Protein AF-A0A835I630-F1 (afdb_monomer)

Organism: NCBI:txid261450

InterPro domains:
  IPR025558 Domain of unknown function DUF4283 [PF14111] (4-43)
  IPR040256 Uncharacterized protein At4g02000-like [PTHR31286] (5-84)

Foldseek 3Di:
DDDPPPDDDDDDPDPVVVVCVQVVAWDDDPNDTDGDDDDDPCVVVCVVPCPDGDGDDDDDPDDPVLPDPVSVCVVVVVVPDDDPPPDD

pLDDT: mean 77.5, std 13.87, range [31.89, 94.44]

Solvent-accessible surface area (backbone atoms only — not comparable to full-atom values): 6160 Å² total; per-residue (Å²): 124,70,74,65,95,86,48,81,69,83,85,69,95,45,70,67,62,46,49,53,52,54,71,66,45,73,43,77,53,97,94,39,83,40,82,62,70,86,88,55,92,62,50,76,74,44,66,90,65,73,85,76,76,95,75,88,80,84,86,76,91,71,59,78,86,39,79,40,76,66,38,45,49,54,54,38,52,75,77,44,84,67,76,80,79,74,81,128

Mean predicted aligned error: 9.95 Å

Secondary structure (DSSP, 8-state):
---BTTB-----SSHHHHHHHHHT-SEEETTEEE------TTHHHHGGG-----------S--GGG-SHHHHHHHHHHHS-PPP----

Structure (mmCIF, N/CA/C/O backbone):
data_AF-A0A835I630-F1
#
_entry.id   AF-A0A835I630-F1
#
loop_
_atom_site.group_PDB
_atom_site.id
_atom_site.type_symbol
_atom_site.label_atom_id
_atom_site.label_alt_id
_atom_site.label_comp_id
_atom_site.label_asym_id
_atom_site.label_entity_id
_atom_site.label_seq_id
_atom_site.pdbx_PDB_ins_code
_atom_site.Cartn_x
_atom_site.Cartn_y
_atom_site.Cartn_z
_atom_site.occupancy
_atom_site.B_iso_or_equiv
_atom_site.auth_seq_id
_atom_site.auth_comp_id
_atom_site.auth_asym_id
_atom_site.auth_atom_id
_atom_site.pdbx_PDB_model_num
ATOM 1 N N . MET A 1 1 ? 11.651 -1.154 -21.204 1.00 44.19 1 MET A N 1
ATOM 2 C CA . MET A 1 1 ? 11.424 -2.052 -20.055 1.00 44.19 1 MET A CA 1
ATOM 3 C C . MET A 1 1 ? 12.644 -2.942 -19.959 1.00 44.19 1 MET A C 1
ATOM 5 O O . MET A 1 1 ? 12.919 -3.646 -20.918 1.00 44.19 1 MET A O 1
ATOM 9 N N . ILE A 1 2 ? 13.423 -2.835 -18.886 1.00 46.12 2 ILE A N 1
ATOM 10 C CA . ILE A 1 2 ? 14.486 -3.802 -18.593 1.00 46.12 2 ILE A CA 1
ATOM 11 C C . ILE A 1 2 ? 13.848 -4.771 -17.606 1.00 46.12 2 ILE A C 1
ATOM 13 O O . ILE A 1 2 ? 13.403 -4.336 -16.546 1.00 46.12 2 ILE A O 1
ATOM 17 N N . ALA A 1 3 ? 13.685 -6.027 -18.013 1.00 49.41 3 ALA A N 1
ATOM 18 C CA . ALA A 1 3 ? 13.066 -7.056 -17.193 1.00 49.41 3 ALA A CA 1
ATOM 19 C C . ALA A 1 3 ? 14.173 -7.923 -16.593 1.00 49.41 3 ALA A C 1
ATOM 21 O O . ALA A 1 3 ? 14.774 -8.731 -17.297 1.00 49.41 3 ALA A O 1
ATOM 22 N N . ASP A 1 4 ? 14.425 -7.762 -15.297 1.00 58.28 4 ASP A N 1
ATOM 23 C CA . ASP A 1 4 ? 15.132 -8.768 -14.511 1.00 58.28 4 ASP A CA 1
ATOM 24 C C . ASP A 1 4 ? 14.058 -9.666 -13.893 1.00 58.28 4 ASP A C 1
ATOM 26 O O . ASP A 1 4 ? 13.512 -9.329 -12.851 1.00 58.28 4 ASP A O 1
ATOM 30 N N . SER A 1 5 ? 13.664 -10.708 -14.640 1.00 63.00 5 SER A N 1
ATOM 31 C CA . SER A 1 5 ? 12.706 -11.817 -14.386 1.00 63.00 5 SER A CA 1
ATOM 32 C C . SER A 1 5 ? 11.367 -11.575 -13.644 1.00 63.00 5 SER A C 1
ATOM 34 O O . SER A 1 5 ? 10.380 -12.216 -13.994 1.00 63.00 5 SER A O 1
ATOM 36 N N . GLU A 1 6 ? 11.274 -10.671 -12.670 1.00 66.38 6 GLU A N 1
ATOM 37 C CA . GLU A 1 6 ? 10.106 -10.418 -11.815 1.00 66.38 6 GLU A CA 1
ATOM 38 C C . GLU A 1 6 ? 9.954 -8.946 -11.385 1.00 66.38 6 GLU A C 1
ATOM 40 O O . GLU A 1 6 ? 8.970 -8.603 -10.728 1.00 66.38 6 GLU A O 1
ATOM 45 N N . LEU A 1 7 ? 10.889 -8.059 -11.753 1.00 70.75 7 LEU A N 1
ATOM 46 C CA . LEU A 1 7 ? 10.823 -6.636 -11.420 1.00 70.75 7 LEU A CA 1
ATOM 47 C C . LEU A 1 7 ? 10.681 -5.775 -12.677 1.00 70.75 7 LEU A C 1
ATOM 49 O O . LEU A 1 7 ? 11.405 -5.938 -13.660 1.00 70.75 7 LEU A O 1
ATOM 53 N N . PHE A 1 8 ? 9.732 -4.842 -12.629 1.00 76.81 8 PHE A N 1
ATOM 54 C CA . PHE A 1 8 ? 9.410 -3.951 -13.737 1.00 76.81 8 PHE A CA 1
ATOM 55 C C . PHE A 1 8 ? 9.582 -2.503 -13.303 1.00 76.81 8 PHE A C 1
ATOM 57 O O . PHE A 1 8 ? 9.050 -2.072 -12.280 1.00 76.81 8 PHE A O 1
ATOM 64 N N . TYR A 1 9 ? 10.307 -1.743 -14.117 1.00 80.50 9 TYR A N 1
ATOM 65 C CA . TYR A 1 9 ? 10.505 -0.317 -13.914 1.00 80.50 9 TYR A CA 1
ATOM 66 C C . TYR A 1 9 ? 9.617 0.478 -14.868 1.00 80.50 9 TYR A C 1
ATOM 68 O O . TYR A 1 9 ? 9.676 0.296 -16.088 1.00 80.50 9 TYR A O 1
ATOM 76 N N . PHE A 1 10 ? 8.836 1.397 -14.302 1.00 81.12 10 PHE A N 1
ATOM 77 C CA . PHE A 1 10 ? 7.997 2.335 -15.039 1.00 81.12 10 PHE A CA 1
ATOM 78 C C . PHE A 1 10 ? 8.539 3.749 -14.853 1.00 81.12 10 PHE A C 1
ATOM 80 O O . PHE A 1 10 ? 8.839 4.168 -13.734 1.00 81.12 10 PHE A O 1
ATOM 87 N N . LYS A 1 11 ? 8.660 4.489 -15.955 1.00 85.75 11 LYS A N 1
ATOM 88 C CA . LYS A 1 11 ? 9.006 5.909 -15.938 1.00 85.75 11 LYS A CA 1
ATOM 89 C C . LYS A 1 11 ? 7.770 6.700 -16.333 1.00 85.75 11 LYS A C 1
ATOM 91 O O . LYS A 1 11 ? 7.238 6.498 -17.420 1.00 85.75 11 LYS A O 1
ATOM 96 N N . PHE A 1 12 ? 7.343 7.594 -15.454 1.00 87.12 12 PHE A N 1
ATOM 97 C CA . PHE A 1 12 ? 6.240 8.507 -15.717 1.00 87.12 12 PHE A CA 1
ATOM 98 C C . PHE A 1 12 ? 6.778 9.803 -16.327 1.00 87.12 12 PHE A C 1
ATOM 100 O O . PHE A 1 12 ?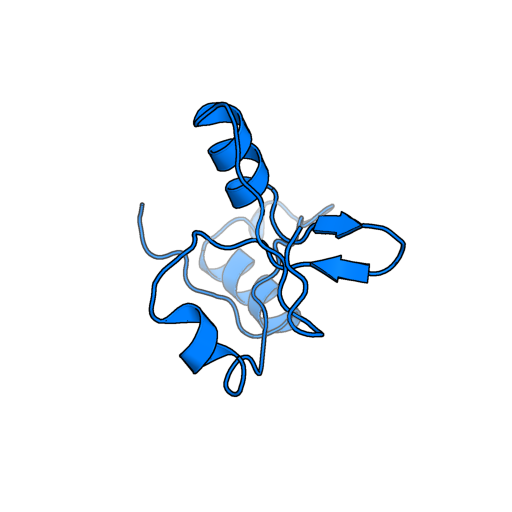 7.851 10.270 -15.941 1.00 87.12 12 PHE A O 1
ATOM 107 N N . GLY A 1 13 ? 6.050 10.356 -17.298 1.00 91.00 13 GLY A N 1
ATOM 108 C CA . GLY A 1 13 ? 6.347 11.673 -17.872 1.00 91.00 13 GLY A CA 1
ATOM 109 C C . GLY A 1 13 ? 5.823 12.832 -17.020 1.00 91.00 13 GLY A C 1
ATOM 110 O O . GLY A 1 13 ? 6.321 13.945 -17.145 1.00 91.00 13 GLY A O 1
ATOM 111 N N . ASN A 1 14 ? 4.853 12.554 -16.146 1.00 94.44 14 ASN A N 1
ATOM 112 C CA . ASN A 1 14 ? 4.187 13.509 -15.270 1.00 94.44 14 ASN A CA 1
ATOM 113 C C . ASN A 1 14 ? 4.152 12.972 -13.828 1.00 94.44 14 ASN A C 1
ATOM 115 O O . ASN A 1 14 ? 3.975 11.771 -13.605 1.00 94.44 14 ASN A O 1
ATOM 119 N N . GLU A 1 15 ? 4.320 13.860 -12.851 1.00 91.06 15 GLU A N 1
ATOM 120 C CA . GLU A 1 15 ? 4.256 13.517 -11.430 1.00 91.06 15 GLU A CA 1
ATOM 121 C C . GLU A 1 15 ? 2.829 13.192 -10.977 1.00 91.06 15 GLU A C 1
ATOM 123 O O . GLU A 1 15 ? 2.642 12.263 -10.191 1.00 91.06 15 GLU A O 1
ATOM 128 N N . GLU A 1 16 ? 1.823 13.869 -11.535 1.00 92.94 16 GLU A N 1
ATOM 129 C CA . GLU A 1 16 ? 0.421 13.617 -11.190 1.00 92.94 16 GLU A CA 1
ATOM 130 C C . GLU A 1 16 ? 0.008 12.188 -11.572 1.00 92.94 16 GLU A C 1
ATOM 132 O O . GLU A 1 16 ? -0.561 11.455 -10.765 1.00 92.94 16 GLU A O 1
ATOM 137 N N . ASP A 1 17 ? 0.397 11.737 -12.768 1.00 89.88 17 ASP A N 1
ATOM 138 C CA . ASP A 1 17 ? 0.122 10.379 -13.248 1.00 89.88 17 ASP A CA 1
ATOM 139 C C . ASP A 1 17 ? 0.801 9.327 -12.360 1.00 89.88 17 ASP A C 1
ATOM 141 O O . ASP A 1 17 ? 0.212 8.294 -12.032 1.00 89.88 17 ASP A O 1
ATOM 145 N N . LYS A 1 18 ? 2.043 9.599 -11.929 1.00 88.94 18 LYS A N 1
ATOM 146 C CA . LYS A 1 18 ? 2.764 8.745 -10.977 1.00 88.94 18 LYS A CA 1
ATOM 147 C C . LYS A 1 18 ? 2.000 8.661 -9.655 1.00 88.94 18 LYS A C 1
ATOM 149 O O . LYS A 1 18 ? 1.857 7.565 -9.114 1.00 88.94 18 LYS A O 1
ATOM 154 N N . ARG A 1 19 ? 1.531 9.798 -9.133 1.00 88.88 19 ARG A N 1
ATOM 155 C CA . ARG A 1 19 ? 0.792 9.880 -7.868 1.00 88.88 19 ARG A CA 1
ATOM 156 C C . ARG A 1 19 ? -0.499 9.070 -7.935 1.00 88.88 19 ARG A C 1
ATOM 158 O O . ARG A 1 19 ? -0.716 8.218 -7.080 1.00 88.88 19 ARG A O 1
ATOM 165 N N . VAL A 1 20 ? -1.280 9.244 -9.000 1.00 88.19 20 VAL A N 1
ATOM 166 C CA . VAL A 1 20 ? -2.524 8.495 -9.222 1.00 88.19 20 VAL A CA 1
ATOM 167 C C . VAL A 1 20 ? -2.274 6.988 -9.211 1.00 88.19 20 VAL A C 1
ATOM 169 O O . VAL A 1 20 ? -2.984 6.258 -8.521 1.00 88.19 20 VAL A O 1
ATOM 172 N N . VAL A 1 21 ? -1.253 6.496 -9.919 1.00 85.88 21 VAL A N 1
ATOM 173 C CA . VAL A 1 21 ? -0.961 5.051 -9.947 1.00 85.88 21 VAL A CA 1
ATOM 174 C C . VAL A 1 21 ? -0.475 4.537 -8.588 1.00 85.88 21 VAL A C 1
ATOM 176 O O . VAL A 1 21 ? -0.870 3.443 -8.189 1.00 85.88 21 VAL A O 1
ATOM 179 N N . LEU A 1 22 ? 0.336 5.308 -7.856 1.00 85.06 22 LEU A N 1
ATOM 180 C CA . LEU A 1 22 ? 0.788 4.930 -6.510 1.00 85.06 22 LEU A CA 1
ATOM 181 C C . LEU A 1 22 ? -0.365 4.874 -5.495 1.00 85.06 22 LEU A C 1
ATOM 183 O O . LEU A 1 22 ? -0.366 4.009 -4.622 1.00 85.06 22 LEU A O 1
ATOM 187 N N . GLU A 1 23 ? -1.353 5.760 -5.618 1.00 83.62 23 GLU A N 1
ATOM 188 C CA . GLU A 1 23 ? -2.523 5.818 -4.731 1.00 83.62 23 GLU A CA 1
ATOM 189 C C . GLU A 1 23 ? -3.621 4.809 -5.112 1.00 83.62 23 GLU A C 1
ATOM 191 O O . GLU A 1 23 ? -4.436 4.433 -4.272 1.00 83.62 23 GLU A O 1
ATOM 196 N N . SER A 1 24 ? -3.627 4.315 -6.354 1.00 80.50 24 SER A N 1
ATOM 197 C CA . SER A 1 24 ? -4.660 3.399 -6.868 1.00 80.50 24 SER A CA 1
ATOM 198 C C . SER A 1 24 ? -4.589 1.974 -6.294 1.00 80.50 24 SER A C 1
ATOM 200 O O . SER A 1 24 ? -5.501 1.177 -6.517 1.00 80.50 24 SER A O 1
ATOM 202 N N . GLY A 1 25 ? -3.537 1.637 -5.539 1.00 75.06 25 GLY A N 1
ATOM 203 C CA . GLY A 1 25 ? -3.362 0.315 -4.938 1.00 75.06 25 GLY A CA 1
ATOM 204 C C . GLY A 1 25 ? -2.839 -0.746 -5.921 1.00 75.06 25 GLY A C 1
ATOM 205 O O . GLY A 1 25 ? -2.141 -0.412 -6.878 1.00 75.06 25 GLY A O 1
ATOM 206 N N . PRO A 1 26 ? -3.113 -2.043 -5.680 1.00 78.12 26 PRO A N 1
ATOM 207 C CA . PRO A 1 26 ? -2.646 -3.118 -6.552 1.00 78.12 26 PRO A CA 1
ATOM 208 C C . PRO A 1 26 ? -3.218 -2.992 -7.968 1.00 78.12 26 PRO A C 1
ATOM 210 O O . PRO A 1 26 ? -4.428 -2.859 -8.151 1.00 78.12 26 PRO A O 1
ATOM 213 N N . VAL A 1 27 ? -2.354 -3.077 -8.977 1.00 81.38 27 VAL A N 1
ATOM 214 C CA . VAL A 1 27 ? -2.738 -2.921 -10.382 1.00 81.38 27 VAL A CA 1
ATOM 215 C C . VAL A 1 27 ? -2.759 -4.278 -11.067 1.00 81.38 27 VAL A C 1
ATOM 217 O O . VAL A 1 27 ? -1.773 -5.011 -11.045 1.00 81.38 27 VAL A O 1
ATOM 220 N N . PHE A 1 28 ? -3.867 -4.613 -11.723 1.00 81.69 28 PHE A N 1
ATOM 221 C CA . PHE A 1 28 ? -3.959 -5.821 -12.538 1.00 81.69 28 PHE A CA 1
ATOM 222 C C . PHE A 1 28 ? -3.563 -5.512 -13.982 1.00 81.69 28 PHE A C 1
ATOM 224 O O . PHE A 1 28 ? -4.214 -4.717 -14.655 1.00 81.69 28 PHE A O 1
ATOM 231 N N . MET A 1 29 ? -2.510 -6.162 -14.477 1.00 80.19 29 MET A N 1
ATOM 232 C CA . MET A 1 29 ? -2.074 -6.067 -15.873 1.00 80.19 29 MET A CA 1
ATOM 233 C C . MET A 1 29 ? -1.840 -7.471 -16.429 1.00 80.19 29 MET A C 1
ATOM 235 O O . MET A 1 29 ? -1.201 -8.299 -15.786 1.00 80.19 29 MET A O 1
ATOM 239 N N . ALA A 1 30 ? -2.369 -7.763 -17.620 1.00 82.94 30 ALA A N 1
ATOM 240 C CA . ALA A 1 30 ? -2.204 -9.064 -18.287 1.00 82.94 30 ALA A CA 1
ATOM 241 C C . ALA A 1 30 ? -2.536 -10.287 -17.393 1.00 82.94 30 ALA A C 1
ATOM 243 O O . ALA A 1 30 ? -1.840 -11.300 -17.419 1.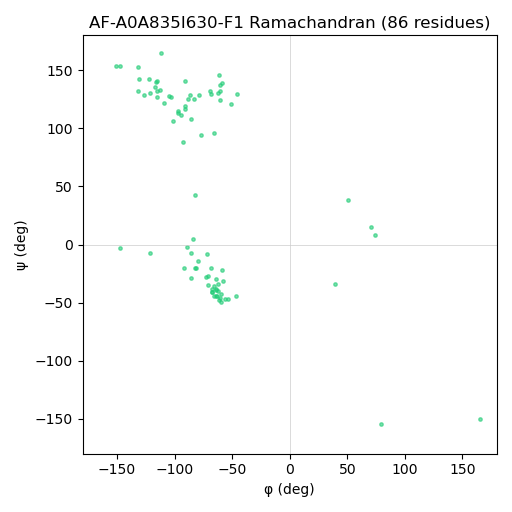00 82.94 30 ALA A O 1
ATOM 244 N N . GLY A 1 31 ? -3.579 -10.181 -16.559 1.00 82.50 31 GLY A N 1
ATOM 245 C CA . GLY A 1 31 ? -3.996 -11.251 -15.643 1.00 82.50 31 GLY A CA 1
ATOM 246 C C . GLY A 1 31 ? -3.087 -11.450 -14.423 1.00 82.50 31 GLY A C 1
ATOM 247 O O . GLY A 1 31 ? -3.267 -12.413 -13.683 1.00 82.50 31 GLY A O 1
ATOM 248 N N . ARG A 1 32 ? -2.120 -10.554 -14.192 1.00 79.19 32 ARG A N 1
ATOM 249 C CA . ARG A 1 32 ? -1.213 -10.577 -13.039 1.00 79.19 32 ARG A CA 1
ATOM 250 C C . ARG A 1 32 ? -1.427 -9.339 -12.171 1.00 79.19 32 ARG A C 1
ATOM 252 O O . ARG A 1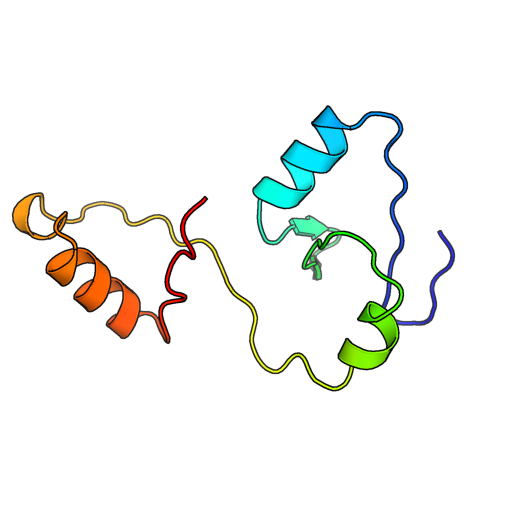 32 ? -1.625 -8.244 -12.690 1.00 79.19 32 ARG A O 1
ATOM 259 N N . CYS A 1 33 ? -1.401 -9.524 -10.853 1.00 78.19 33 CYS A N 1
ATOM 260 C CA . CYS A 1 33 ? -1.469 -8.434 -9.884 1.00 78.19 33 CYS A CA 1
ATOM 261 C C . CYS A 1 33 ? -0.061 -7.888 -9.628 1.00 78.19 33 CYS A C 1
ATOM 263 O O . CYS A 1 33 ? 0.852 -8.653 -9.317 1.00 78.19 33 CYS A O 1
ATOM 265 N N . PHE A 1 34 ? 0.104 -6.576 -9.749 1.00 79.31 34 PHE A N 1
ATOM 266 C CA . PHE A 1 34 ? 1.346 -5.859 -9.510 1.00 79.31 34 PHE A CA 1
ATOM 267 C C . PHE A 1 34 ? 1.171 -4.898 -8.344 1.00 79.31 34 PHE A C 1
ATOM 269 O O . PHE A 1 34 ? 0.199 -4.146 -8.268 1.00 79.31 34 PHE A O 1
ATOM 276 N N . ILE A 1 35 ? 2.156 -4.884 -7.454 1.00 76.69 35 ILE A N 1
ATOM 277 C CA . ILE A 1 35 ? 2.243 -3.900 -6.380 1.00 76.69 35 ILE A CA 1
ATOM 278 C C . ILE A 1 35 ? 3.142 -2.790 -6.891 1.00 76.69 35 ILE A C 1
ATOM 280 O O . ILE A 1 35 ? 4.338 -3.000 -7.099 1.00 76.69 35 ILE A O 1
ATOM 284 N N . VAL A 1 36 ? 2.564 -1.618 -7.122 1.00 81.88 36 VAL A N 1
ATOM 285 C CA . VAL A 1 36 ? 3.334 -0.453 -7.550 1.00 81.88 36 VAL A CA 1
ATOM 286 C C . VAL A 1 36 ? 3.825 0.276 -6.308 1.00 81.88 36 VAL A C 1
ATOM 288 O O . VAL A 1 36 ? 3.043 0.639 -5.435 1.00 81.88 36 VAL A O 1
ATOM 291 N N . THR A 1 37 ? 5.132 0.499 -6.223 1.00 79.12 37 THR A N 1
ATOM 292 C CA . THR A 1 37 ? 5.755 1.254 -5.130 1.00 79.12 37 THR A CA 1
ATOM 293 C C . THR A 1 37 ? 6.708 2.292 -5.695 1.00 79.12 37 THR A C 1
ATOM 295 O O . THR A 1 37 ? 7.293 2.083 -6.761 1.00 79.12 37 THR A O 1
ATOM 298 N N . GLN A 1 38 ? 6.934 3.386 -4.967 1.00 83.31 38 GLN A N 1
ATOM 299 C CA . GLN A 1 38 ? 7.963 4.345 -5.350 1.00 83.31 38 GLN A CA 1
ATOM 300 C C . GLN A 1 38 ? 9.341 3.676 -5.361 1.00 83.31 38 GLN A C 1
ATOM 302 O O . GLN A 1 38 ? 9.726 2.987 -4.416 1.00 83.31 38 GLN A O 1
ATOM 307 N N . TRP A 1 39 ? 10.084 3.891 -6.446 1.00 81.50 39 TRP A N 1
ATOM 308 C CA . TRP A 1 39 ? 11.424 3.342 -6.588 1.00 81.50 39 TRP A CA 1
ATOM 309 C C . TRP A 1 39 ? 12.363 3.853 -5.485 1.00 81.50 39 TRP A C 1
ATOM 311 O O . TRP A 1 39 ? 12.370 5.041 -5.161 1.00 81.50 39 TRP A O 1
ATOM 321 N N . SER A 1 40 ? 13.179 2.952 -4.939 1.00 76.44 40 SER A N 1
ATOM 322 C CA . SER A 1 40 ? 14.284 3.264 -4.032 1.00 76.44 40 SER A CA 1
ATOM 323 C C . SER A 1 40 ? 15.413 2.254 -4.236 1.00 76.44 40 SER A C 1
ATOM 325 O O . SER A 1 40 ? 15.159 1.110 -4.608 1.00 76.44 40 SER A O 1
ATOM 327 N N . GLN A 1 41 ? 16.656 2.635 -3.933 1.00 76.00 41 GLN A N 1
ATOM 328 C CA . GLN A 1 41 ? 17.821 1.741 -4.057 1.00 76.00 41 GLN A CA 1
ATOM 329 C C . GLN A 1 41 ? 17.701 0.458 -3.209 1.00 76.00 41 GLN A C 1
ATOM 331 O O . GLN A 1 41 ? 18.330 -0.550 -3.506 1.00 76.00 41 GLN A O 1
ATOM 336 N N . ASN A 1 42 ? 16.861 0.464 -2.169 1.00 69.62 42 ASN A N 1
ATOM 337 C CA . ASN A 1 42 ? 16.669 -0.676 -1.271 1.00 69.62 42 ASN A CA 1
ATOM 338 C C . ASN A 1 42 ? 15.636 -1.703 -1.769 1.00 69.62 42 ASN A C 1
ATOM 340 O O . ASN A 1 42 ? 15.483 -2.750 -1.136 1.00 69.62 42 ASN A O 1
ATOM 344 N N . ILE A 1 43 ? 14.910 -1.428 -2.860 1.00 70.06 43 ILE A N 1
ATOM 345 C CA . ILE A 1 43 ? 13.835 -2.310 -3.348 1.00 70.06 43 ILE A CA 1
ATOM 346 C C . ILE A 1 43 ? 14.366 -3.674 -3.792 1.00 70.06 43 ILE A C 1
ATOM 348 O O . ILE A 1 43 ? 13.764 -4.691 -3.450 1.00 70.06 43 ILE A O 1
ATOM 352 N N . GLU A 1 44 ? 15.527 -3.718 -4.451 1.00 65.00 44 GLU A N 1
ATOM 353 C CA . GLU A 1 44 ? 16.131 -4.979 -4.903 1.00 65.00 44 GLU A CA 1
ATOM 354 C C . GLU A 1 44 ? 16.472 -5.897 -3.720 1.00 65.00 44 GLU A C 1
ATOM 356 O O . GLU A 1 44 ? 16.279 -7.109 -3.786 1.00 65.00 44 GLU A O 1
ATOM 361 N N . ARG A 1 45 ? 16.862 -5.313 -2.578 1.00 63.00 45 ARG A N 1
ATOM 362 C CA . ARG A 1 45 ? 17.144 -6.048 -1.336 1.00 63.00 45 ARG A CA 1
ATOM 363 C C . ARG A 1 45 ? 15.878 -6.567 -0.649 1.00 63.00 45 ARG A C 1
ATOM 365 O O . ARG A 1 45 ? 15.934 -7.576 0.048 1.00 63.00 45 ARG A O 1
ATOM 372 N N . ARG A 1 46 ? 14.739 -5.886 -0.833 1.00 61.81 46 ARG A N 1
ATOM 373 C CA . ARG A 1 46 ? 13.446 -6.278 -0.247 1.00 61.81 46 ARG A CA 1
ATOM 374 C C . ARG A 1 46 ? 12.746 -7.408 -1.008 1.00 61.81 46 ARG A C 1
ATOM 376 O O . ARG A 1 46 ? 11.849 -8.013 -0.420 1.00 61.81 46 ARG A O 1
ATOM 383 N N . ARG A 1 47 ? 13.161 -7.742 -2.241 1.00 61.50 47 ARG A N 1
ATOM 384 C CA . ARG A 1 47 ? 12.565 -8.806 -3.084 1.00 61.50 47 ARG A CA 1
ATOM 385 C C . ARG A 1 47 ? 12.332 -10.117 -2.325 1.00 61.50 47 ARG A C 1
ATOM 387 O O . ARG A 1 47 ? 11.243 -10.669 -2.380 1.00 61.50 47 ARG A O 1
ATOM 394 N N . ASN A 1 48 ? 13.308 -10.554 -1.531 1.00 56.72 48 ASN A N 1
ATOM 395 C CA . ASN A 1 48 ? 13.252 -11.836 -0.817 1.00 56.72 48 ASN A CA 1
ATOM 396 C C . ASN A 1 48 ? 12.484 -11.777 0.519 1.00 56.72 4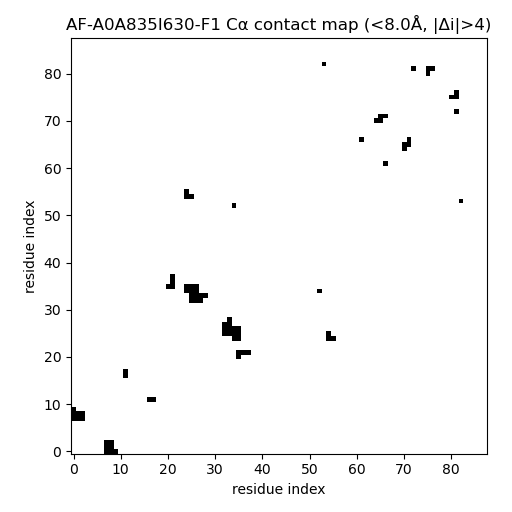8 ASN A C 1
ATOM 398 O O . ASN A 1 48 ? 12.483 -12.747 1.271 1.00 56.72 48 ASN A O 1
ATOM 402 N N . SER A 1 49 ? 11.873 -10.635 0.852 1.00 57.12 49 SER A N 1
ATOM 403 C CA . SER A 1 49 ? 11.285 -10.375 2.177 1.00 57.12 49 SER A CA 1
ATOM 404 C C . SER A 1 49 ? 9.790 -10.042 2.158 1.00 57.12 49 SER A C 1
ATOM 406 O O . SER A 1 49 ? 9.179 -9.953 3.223 1.00 57.12 49 SER A O 1
ATOM 408 N N . VAL A 1 50 ? 9.176 -9.868 0.980 1.00 62.22 50 VAL A N 1
ATOM 409 C CA . VAL A 1 50 ? 7.743 -9.545 0.882 1.00 62.22 50 VAL A CA 1
ATOM 410 C C . VAL A 1 50 ? 6.912 -10.809 1.117 1.00 62.22 50 VAL A C 1
ATOM 412 O O . VAL A 1 50 ? 6.660 -11.581 0.201 1.00 62.22 50 VAL A O 1
ATOM 415 N N . GLN A 1 51 ? 6.494 -11.024 2.366 1.00 66.88 51 GLN A N 1
ATOM 416 C C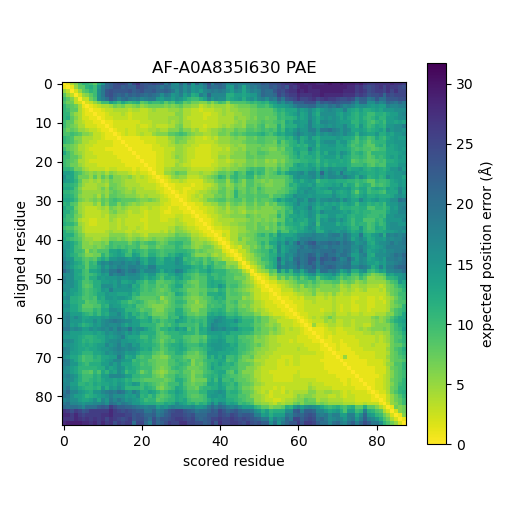A . GLN A 1 51 ? 5.645 -12.157 2.768 1.00 66.88 51 GLN A CA 1
ATOM 417 C C . GLN A 1 51 ? 4.142 -11.837 2.733 1.00 66.88 51 GLN A C 1
ATOM 419 O O . GLN A 1 51 ? 3.315 -12.743 2.693 1.00 66.88 51 GLN A O 1
ATOM 424 N N . ALA A 1 52 ? 3.781 -10.553 2.772 1.00 69.62 52 ALA A N 1
ATOM 425 C CA . ALA A 1 52 ? 2.402 -10.080 2.776 1.00 69.62 52 ALA A CA 1
ATOM 426 C C . ALA A 1 52 ? 2.310 -8.702 2.113 1.00 69.62 52 ALA A C 1
ATOM 428 O O . ALA A 1 52 ? 3.278 -7.938 2.104 1.00 69.62 52 ALA A O 1
ATOM 429 N N . VAL A 1 53 ? 1.134 -8.390 1.570 1.00 70.56 53 VAL A N 1
ATOM 430 C CA . VAL A 1 53 ? 0.881 -7.185 0.775 1.00 70.56 53 VAL A CA 1
ATOM 431 C C . VAL A 1 53 ? -0.313 -6.446 1.368 1.00 70.56 53 VAL A C 1
ATOM 433 O O . VAL A 1 53 ? -1.356 -7.073 1.564 1.00 70.56 53 VAL A O 1
ATOM 436 N N . PRO A 1 54 ? -0.204 -5.137 1.648 1.00 72.12 54 PRO A N 1
ATOM 437 C CA . PRO A 1 54 ? -1.357 -4.354 2.058 1.00 72.12 54 PRO A CA 1
ATOM 438 C C . PRO A 1 54 ? -2.321 -4.196 0.875 1.00 72.12 54 PRO A C 1
ATOM 440 O O . PRO A 1 54 ? -1.909 -3.848 -0.232 1.00 72.12 54 PRO A O 1
ATOM 443 N N . ILE A 1 55 ? -3.608 -4.443 1.108 1.00 77.31 55 ILE A N 1
ATOM 444 C CA . ILE A 1 55 ? -4.665 -4.248 0.111 1.00 77.31 55 ILE A CA 1
ATOM 445 C C . ILE A 1 55 ? -5.711 -3.272 0.641 1.00 77.31 55 ILE A C 1
ATOM 447 O O . ILE A 1 55 ? -6.056 -3.293 1.823 1.00 77.31 55 ILE A O 1
ATOM 451 N N . TRP A 1 56 ? -6.234 -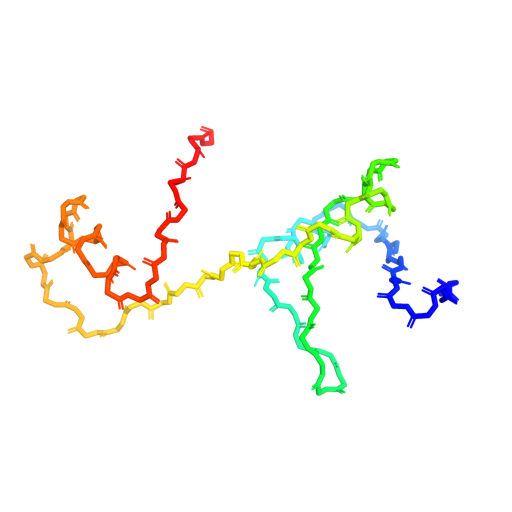2.429 -0.246 1.00 77.94 56 TRP A N 1
ATOM 452 C CA . TRP A 1 56 ? -7.368 -1.568 0.064 1.00 77.94 56 TRP A CA 1
ATOM 453 C C . TRP A 1 56 ? -8.657 -2.380 -0.004 1.00 77.94 56 TRP A C 1
ATOM 455 O O . TRP A 1 56 ? -8.927 -3.043 -1.005 1.00 77.94 56 TRP A O 1
ATOM 465 N N . VAL A 1 57 ? -9.470 -2.312 1.050 1.00 80.75 57 VAL A N 1
ATOM 466 C CA . VAL A 1 57 ? -10.776 -2.975 1.093 1.00 80.75 57 VAL A CA 1
ATOM 467 C C . VAL A 1 57 ? -11.871 -1.925 1.176 1.00 80.75 57 VAL A C 1
ATOM 469 O O . VAL A 1 57 ? -11.867 -1.072 2.061 1.00 80.75 57 VAL A O 1
ATOM 472 N N . LYS A 1 58 ? -12.842 -2.011 0.264 1.00 84.62 58 LYS A N 1
ATOM 473 C CA . LYS A 1 58 ? -14.047 -1.184 0.294 1.00 84.62 58 LYS A CA 1
ATOM 474 C C . LYS A 1 58 ? -15.180 -1.962 0.955 1.00 84.62 58 LYS A C 1
ATOM 476 O O . LYS A 1 58 ? -15.647 -2.965 0.422 1.00 84.62 58 LYS A O 1
ATOM 481 N N . LEU A 1 59 ? -15.615 -1.503 2.125 1.00 85.62 59 LEU A N 1
ATOM 482 C CA . LEU A 1 59 ? -16.728 -2.105 2.856 1.00 85.62 59 LEU A CA 1
ATOM 483 C C . LEU A 1 59 ? -18.059 -1.568 2.314 1.00 85.62 59 LEU A C 1
ATOM 485 O O . LEU A 1 59 ? -18.278 -0.359 2.262 1.00 85.62 59 LEU A O 1
ATOM 489 N N . HIS A 1 60 ? -18.951 -2.474 1.915 1.00 86.75 60 HIS A N 1
ATOM 490 C CA . HIS A 1 60 ? -20.291 -2.156 1.421 1.00 86.75 60 HIS A CA 1
ATOM 491 C C . HIS A 1 60 ? -21.352 -2.724 2.368 1.00 86.75 60 HIS A C 1
ATOM 493 O O . HIS A 1 60 ? -21.200 -3.831 2.877 1.00 86.75 60 HIS A O 1
ATOM 499 N N . GLY A 1 61 ? -22.436 -1.976 2.601 1.00 88.00 61 GLY A N 1
ATOM 500 C CA . GLY A 1 61 ? -23.556 -2.440 3.432 1.00 88.00 61 GLY A CA 1
ATOM 501 C C . GLY A 1 61 ? -23.253 -2.541 4.932 1.00 88.00 61 GLY A C 1
ATOM 502 O O . GLY A 1 61 ? -24.014 -3.161 5.672 1.00 88.00 61 GLY A O 1
ATOM 503 N N . THR A 1 62 ? -22.159 -1.941 5.406 1.00 88.19 62 THR A N 1
ATOM 504 C CA . THR A 1 62 ? -21.841 -1.862 6.834 1.00 88.19 62 THR A CA 1
ATOM 505 C C . THR A 1 62 ? -22.821 -0.945 7.552 1.00 88.19 62 THR A C 1
ATOM 507 O O . THR A 1 62 ? -23.064 0.191 7.130 1.00 88.19 62 THR A O 1
ATOM 510 N N . ARG A 1 63 ? -23.389 -1.442 8.657 1.00 89.62 63 ARG A N 1
ATOM 511 C CA . ARG A 1 63 ? -24.317 -0.659 9.478 1.00 89.62 63 ARG A CA 1
ATOM 512 C C . ARG A 1 63 ? -23.619 0.584 10.033 1.00 89.62 63 ARG A C 1
ATOM 514 O O . ARG A 1 63 ? -22.428 0.530 10.340 1.00 89.62 63 ARG A O 1
ATOM 521 N N . LYS A 1 64 ? -24.356 1.691 10.165 1.00 87.00 64 LYS A N 1
ATOM 522 C CA . LYS A 1 64 ? -23.805 3.001 10.557 1.00 87.00 64 LYS A CA 1
ATOM 523 C C . LYS A 1 64 ? -23.088 2.966 11.910 1.00 87.00 64 LYS A C 1
ATOM 525 O O . LYS A 1 64 ? -22.099 3.664 12.081 1.00 87.00 64 LYS A O 1
ATOM 530 N N . GLU A 1 65 ? -23.528 2.111 12.827 1.00 90.38 65 GLU A N 1
ATOM 531 C CA . GLU A 1 65 ? -22.965 1.985 14.175 1.00 90.38 65 GLU A CA 1
ATOM 532 C C . GLU A 1 65 ? -21.539 1.406 14.175 1.00 90.38 65 GLU A C 1
ATOM 534 O O . GLU A 1 65 ? -20.800 1.596 15.135 1.00 90.38 65 GLU A O 1
ATOM 539 N N . LEU A 1 66 ? -21.138 0.721 13.096 1.00 88.56 66 LEU A N 1
ATOM 540 C CA . LEU A 1 66 ? -19.797 0.148 12.939 1.00 88.56 66 LEU A CA 1
ATOM 541 C C . LEU A 1 66 ? -18.792 1.116 12.296 1.00 88.56 66 LEU A C 1
ATOM 543 O O . LEU A 1 66 ? -17.620 0.772 12.178 1.00 88.56 66 LEU A O 1
ATOM 547 N N . TRP A 1 67 ? -19.209 2.324 11.902 1.00 88.75 67 TRP A N 1
ATOM 548 C CA . TRP A 1 67 ? -18.322 3.360 11.349 1.00 88.75 67 TRP A CA 1
ATOM 549 C C . TRP A 1 67 ? -17.604 4.159 12.448 1.00 88.75 67 TRP A C 1
ATOM 551 O O . TRP A 1 67 ? -17.493 5.381 12.388 1.00 88.75 67 TRP A O 1
ATOM 561 N N . THR A 1 68 ? -17.124 3.459 13.471 1.00 90.25 68 THR A N 1
ATOM 562 C CA . THR A 1 68 ? -16.269 3.988 14.539 1.00 90.25 68 THR A CA 1
ATOM 563 C C . THR A 1 68 ? -14.873 3.381 14.409 1.00 90.25 68 THR A C 1
ATOM 565 O O . THR A 1 68 ? -14.703 2.382 13.710 1.00 90.25 68 THR A O 1
ATOM 568 N N . GLY A 1 69 ? -13.863 3.953 15.073 1.00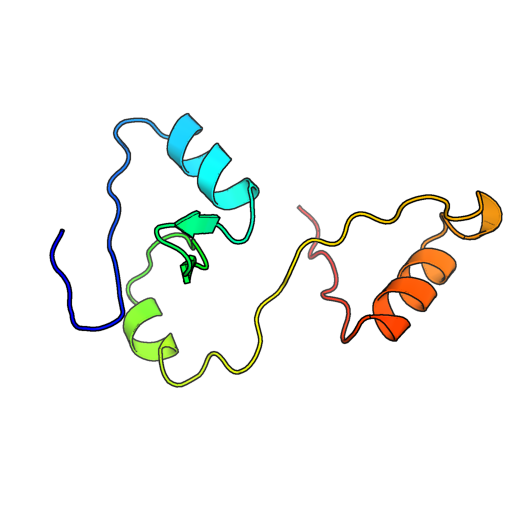 88.38 69 GLY A N 1
ATOM 569 C CA . GLY A 1 69 ? -12.508 3.380 15.074 1.00 88.38 69 GLY A CA 1
ATOM 570 C C . GLY A 1 69 ? -12.502 1.908 15.503 1.00 88.38 69 GLY A C 1
ATOM 571 O O . GLY A 1 69 ? -11.964 1.060 14.792 1.00 88.38 69 GLY A O 1
ATOM 572 N N . ASP A 1 70 ? -13.209 1.590 16.591 1.00 89.38 70 ASP A N 1
ATOM 573 C CA . ASP A 1 70 ? -13.343 0.218 17.096 1.00 89.38 70 ASP A CA 1
ATOM 574 C C . ASP A 1 70 ? -14.145 -0.682 16.148 1.00 89.38 70 ASP A C 1
ATOM 576 O O . ASP A 1 70 ? -13.776 -1.833 15.918 1.00 89.38 70 ASP A O 1
ATOM 580 N N . GLY A 1 71 ? -15.231 -0.168 15.558 1.00 90.38 71 GLY A N 1
ATOM 581 C CA . GLY A 1 71 ? -16.064 -0.922 14.620 1.00 90.38 71 GLY A CA 1
ATOM 582 C C . GLY A 1 71 ? -15.326 -1.272 13.326 1.00 90.38 71 GLY A C 1
ATOM 583 O O . GLY A 1 71 ? -15.360 -2.421 12.878 1.00 90.38 71 GLY A O 1
ATOM 584 N N . LEU A 1 72 ? -14.590 -0.315 12.758 1.00 89.25 72 LEU A N 1
ATOM 585 C CA . LEU A 1 72 ? -13.744 -0.536 11.587 1.00 89.25 72 LEU A CA 1
ATOM 586 C C . LEU A 1 72 ? -12.559 -1.445 11.920 1.00 89.25 72 LEU A C 1
ATOM 588 O O . LEU A 1 72 ? -12.264 -2.353 11.145 1.00 89.25 72 LEU A O 1
ATOM 592 N N . GLY A 1 73 ? -11.928 -1.263 13.082 1.00 89.38 73 GLY A N 1
ATOM 593 C CA . GLY A 1 73 ? -10.860 -2.137 13.568 1.00 89.38 73 GLY A CA 1
ATOM 594 C C . GLY A 1 73 ? -11.328 -3.584 13.734 1.00 89.38 73 GLY A C 1
ATOM 595 O O . GLY A 1 73 ? -10.649 -4.513 13.286 1.00 89.38 73 GLY A O 1
ATOM 596 N N . TYR A 1 74 ? -12.527 -3.789 14.287 1.00 90.44 74 TYR A N 1
ATOM 597 C CA . TYR A 1 74 ? -13.154 -5.105 14.403 1.00 90.44 74 TYR A CA 1
ATOM 598 C C . TYR A 1 74 ? -13.364 -5.757 13.032 1.00 90.44 74 TYR A C 1
ATOM 600 O O . TYR A 1 74 ? -12.965 -6.904 12.823 1.00 90.44 74 TYR A O 1
ATOM 608 N N . LEU A 1 75 ? -13.945 -5.025 12.076 1.00 90.44 75 LEU A N 1
ATOM 609 C CA . LEU A 1 75 ? -14.174 -5.526 10.718 1.00 90.44 75 LEU A CA 1
ATOM 610 C C . LEU A 1 75 ? -12.858 -5.831 9.991 1.00 90.44 75 LEU A C 1
ATOM 612 O O . LEU A 1 75 ? -12.725 -6.893 9.386 1.00 90.44 75 LEU A O 1
ATOM 616 N N . ALA A 1 76 ? -11.869 -4.945 10.085 1.00 89.06 76 ALA A N 1
ATOM 617 C CA . ALA A 1 7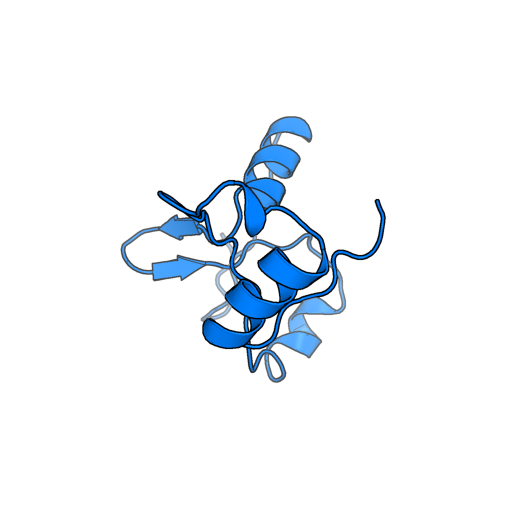6 ? -10.572 -5.130 9.447 1.00 89.06 76 ALA A CA 1
ATOM 618 C C . ALA A 1 76 ? -9.821 -6.345 10.015 1.00 89.06 76 ALA A C 1
ATOM 620 O O . ALA A 1 76 ? -9.247 -7.120 9.253 1.00 89.06 76 ALA A O 1
ATOM 621 N N . THR A 1 77 ? -9.908 -6.577 11.329 1.00 90.12 77 THR A N 1
ATOM 622 C CA . THR A 1 77 ? -9.306 -7.751 11.988 1.00 90.12 77 THR A CA 1
ATOM 623 C C . THR A 1 77 ? -9.930 -9.069 11.519 1.00 90.12 77 THR A C 1
ATOM 625 O O . THR A 1 77 ? -9.261 -10.100 11.478 1.00 90.12 77 THR A O 1
ATOM 628 N N . ARG A 1 78 ? -11.210 -9.064 11.117 1.00 88.75 78 ARG A N 1
ATOM 629 C CA . ARG A 1 78 ? -11.853 -10.242 10.508 1.00 88.75 78 ARG A CA 1
ATOM 630 C C . ARG A 1 78 ? -11.350 -10.537 9.098 1.00 88.75 78 ARG A C 1
ATOM 632 O O . ARG A 1 78 ? -11.415 -11.686 8.677 1.00 88.75 78 ARG A O 1
ATOM 639 N N . LEU A 1 79 ? -10.877 -9.521 8.381 1.00 88.19 79 LEU A N 1
ATOM 640 C CA . LEU A 1 79 ? -10.335 -9.659 7.028 1.00 88.19 79 LEU A CA 1
ATOM 641 C C . LEU A 1 79 ? -8.852 -10.042 7.034 1.00 88.19 79 LEU A C 1
ATOM 643 O O . LEU A 1 79 ? -8.383 -10.694 6.105 1.00 88.19 79 LEU A O 1
ATOM 647 N N . GLY A 1 80 ? -8.111 -9.654 8.069 1.00 86.75 80 GLY A N 1
ATOM 648 C CA . GLY A 1 80 ? -6.699 -9.973 8.204 1.00 86.75 80 GLY A CA 1
ATOM 649 C C . GLY A 1 80 ? -6.027 -9.123 9.272 1.00 86.75 80 GLY A C 1
ATOM 650 O O . GLY A 1 80 ? -6.652 -8.711 10.244 1.00 86.75 80 GLY A O 1
ATOM 651 N N . ARG A 1 81 ? -4.733 -8.850 9.093 1.00 87.50 81 ARG A N 1
ATOM 652 C CA . ARG A 1 81 ? -4.001 -7.925 9.960 1.00 87.50 81 ARG A CA 1
ATOM 653 C C . ARG A 1 81 ? -4.199 -6.500 9.430 1.00 87.50 81 ARG A C 1
ATOM 655 O O . ARG A 1 81 ? -3.630 -6.197 8.379 1.00 87.50 81 ARG A O 1
ATOM 662 N N . PRO A 1 82 ? -4.983 -5.637 10.103 1.00 84.69 82 PRO A N 1
ATOM 663 C CA . PRO A 1 82 ? -5.103 -4.249 9.691 1.00 84.69 82 PRO A CA 1
ATOM 664 C C . PRO A 1 82 ? -3.728 -3.588 9.701 1.00 84.69 82 PRO A C 1
ATOM 666 O O . PRO A 1 82 ? -2.912 -3.814 10.598 1.00 84.69 82 PRO A O 1
ATOM 669 N N . VAL A 1 83 ? -3.483 -2.777 8.681 1.00 78.56 83 VAL A N 1
ATOM 670 C CA . VAL A 1 83 ? -2.333 -1.883 8.642 1.00 78.56 83 VAL A CA 1
ATOM 671 C C . VAL A 1 83 ? -2.820 -0.587 9.262 1.00 78.56 83 VAL A C 1
ATOM 673 O O . VAL A 1 83 ? -3.774 0.011 8.766 1.00 78.56 83 VAL A O 1
ATOM 676 N N . GLU A 1 84 ? -2.233 -0.198 10.386 1.00 66.31 84 GLU A N 1
ATOM 677 C CA . GLU A 1 84 ? -2.526 1.097 10.982 1.00 66.31 84 GLU A CA 1
ATOM 678 C C . GLU A 1 84 ? -2.140 2.174 9.964 1.00 66.31 84 GLU A C 1
ATOM 680 O O . GLU A 1 84 ? -1.023 2.167 9.437 1.00 66.31 84 GLU A O 1
ATOM 685 N N . ALA A 1 85 ? -3.088 3.046 9.617 1.00 49.66 85 ALA A N 1
ATOM 686 C CA . ALA A 1 85 ? -2.805 4.185 8.763 1.00 49.66 85 ALA A CA 1
ATOM 687 C C . ALA A 1 85 ? -1.865 5.108 9.547 1.00 49.66 85 ALA A C 1
ATOM 689 O O . ALA A 1 85 ? -2.314 5.878 10.393 1.00 49.66 85 ALA A O 1
ATOM 690 N N . LEU A 1 86 ? -0.555 4.986 9.309 1.00 40.78 86 LEU A N 1
ATOM 691 C CA . LEU A 1 86 ? 0.407 6.003 9.715 1.00 40.78 86 LEU A CA 1
ATOM 692 C C . LEU A 1 86 ? -0.125 7.340 9.198 1.00 40.78 86 LEU A C 1
ATOM 694 O O . LEU A 1 86 ? -0.417 7.475 8.009 1.00 40.78 86 LEU A O 1
ATOM 698 N N . GLN A 1 87 ? -0.339 8.257 10.139 1.00 31.89 87 GLN A N 1
ATOM 699 C CA . GLN A 1 87 ? -0.840 9.604 9.910 1.00 31.89 87 GLN A CA 1
ATOM 700 C C . GLN A 1 87 ? -0.100 10.244 8.729 1.00 31.89 87 GLN A C 1
ATOM 702 O O . GLN A 1 87 ? 1.130 10.196 8.673 1.00 31.89 87 GLN A O 1
ATOM 707 N N . TRP A 1 88 ? -0.877 10.785 7.791 1.00 37.19 88 TRP A N 1
ATOM 708 C CA . TRP A 1 88 ? -0.397 11.675 6.738 1.00 37.19 88 TRP A CA 1
ATOM 709 C C . TRP A 1 88 ? 0.031 13.004 7.355 1.00 37.19 88 TRP A C 1
ATOM 711 O O . TRP 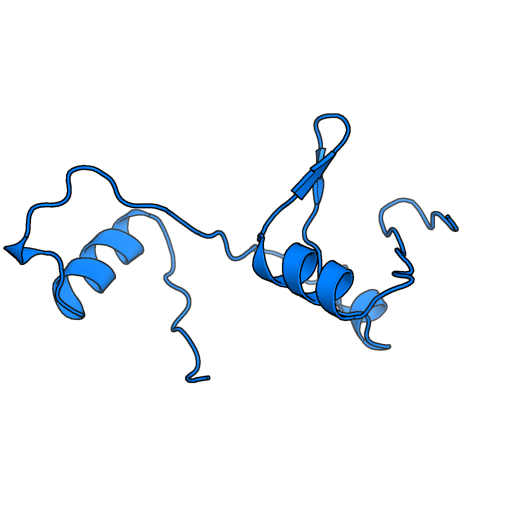A 1 88 ? -0.726 13.498 8.225 1.00 37.19 88 TRP A O 1
#

Radius of gyration: 16.51 Å; Cα contacts (8 Å, |Δi|>4): 40; chains: 1; bounding box: 42×26×37 Å

Sequence (88 aa):
MIADSELFYFKFGNEEDKRVVLESGPVFMAGRCFIVTQWSQNIERRRNSVQAVPIWVKLHGTRKELWTGDGLGYLATRLGRPVEALQW